Protein AF-A0A924BB67-F1 (afdb_monomer_lite)

Sequence (64 aa):
MMPGSIGGLELAEVARERCPWLRVILTSGCSDSDLPAKLSQGKADTFVLKPYSLADLSRAFATI

Secondary structure (DSSP, 8-state):
--SSS--HHHHHHHHHHH-TT---EEEE-TT-TTHHHHHTTSTT-EEEESS--HHHHHHHHH--

Radius of gyration: 12.05 Å; chains: 1; bou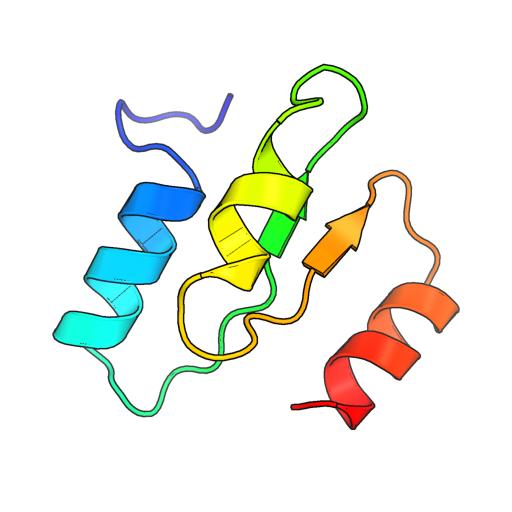nding box: 26×31×26 Å

Foldseek 3Di:
DPPDPDDPVNVVVVCCVVPVPDQDEAEDEPVCVCVVVVCVPDDDRHYDYPPDDPVSVVVSVVVD

Structure (mmCIF, N/CA/C/O backbone):
data_AF-A0A924BB67-F1
#
_entry.id   AF-A0A924BB67-F1
#
loop_
_atom_site.group_PDB
_atom_site.id
_atom_site.type_symbol
_atom_site.label_atom_id
_atom_site.label_alt_id
_atom_site.label_comp_id
_atom_site.label_asym_id
_atom_site.label_entity_id
_atom_site.label_seq_id
_atom_site.pdbx_PDB_ins_code
_atom_site.Cartn_x
_atom_site.Cartn_y
_atom_site.Cartn_z
_atom_site.occupancy
_atom_site.B_iso_or_equiv
_atom_site.auth_seq_id
_atom_site.auth_comp_id
_atom_site.auth_asym_id
_atom_site.auth_atom_id
_atom_site.pdbx_PDB_model_num
ATOM 1 N N . MET A 1 1 ? 6.221 15.975 -4.642 1.00 51.91 1 MET A N 1
ATOM 2 C CA . MET A 1 1 ? 5.330 16.958 -3.993 1.00 51.91 1 MET A CA 1
ATOM 3 C C . MET A 1 1 ? 3.903 16.684 -4.440 1.00 51.91 1 MET A C 1
ATOM 5 O O . MET A 1 1 ? 3.647 16.743 -5.636 1.00 51.91 1 MET A O 1
ATOM 9 N N . MET A 1 2 ? 3.017 16.305 -3.515 1.00 56.06 2 MET A N 1
ATOM 10 C CA . MET A 1 2 ? 1.570 16.308 -3.769 1.00 56.06 2 MET A CA 1
ATOM 11 C C . MET A 1 2 ? 1.071 17.764 -3.700 1.00 56.06 2 MET A C 1
ATOM 13 O O . MET A 1 2 ? 1.626 18.534 -2.918 1.00 56.06 2 MET A O 1
ATOM 17 N N . PRO A 1 3 ? 0.068 18.180 -4.491 1.00 51.09 3 PRO A N 1
ATOM 18 C CA . PRO A 1 3 ? -0.597 19.464 -4.283 1.00 51.09 3 PRO A CA 1
ATOM 19 C C . PRO A 1 3 ? -1.365 19.422 -2.954 1.00 51.09 3 PRO A C 1
ATOM 21 O O . PRO A 1 3 ? -2.225 18.563 -2.767 1.00 51.09 3 PRO A O 1
ATOM 24 N N . GLY A 1 4 ? -1.041 20.330 -2.035 1.00 64.88 4 GLY A N 1
ATOM 25 C CA . GLY A 1 4 ? -1.527 20.313 -0.652 1.00 64.88 4 GLY A CA 1
ATOM 26 C C . GLY A 1 4 ? -0.372 20.124 0.330 1.00 64.88 4 GLY A C 1
ATOM 27 O O . GLY A 1 4 ? 0.581 19.408 0.053 1.00 64.88 4 GLY A O 1
ATOM 28 N N . SER A 1 5 ? -0.430 20.803 1.472 1.00 71.56 5 SER A N 1
ATOM 29 C CA . SER A 1 5 ? 0.658 20.875 2.46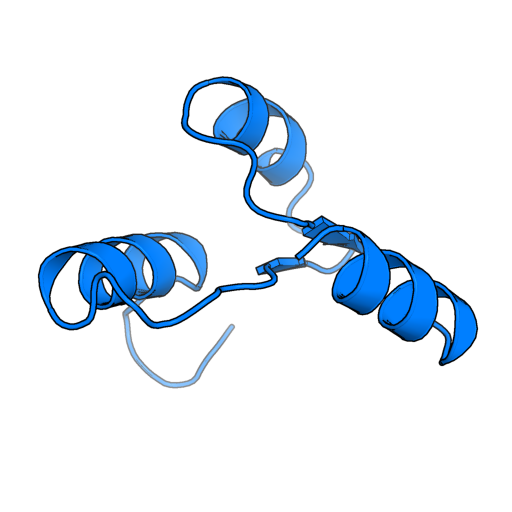0 1.00 71.56 5 SER A CA 1
ATOM 30 C C . SER A 1 5 ? 0.958 19.562 3.197 1.00 71.56 5 SER A C 1
ATOM 32 O O . SER A 1 5 ? 1.860 19.548 4.026 1.00 71.56 5 SER A O 1
ATOM 34 N N . ILE A 1 6 ? 0.211 18.486 2.928 1.00 78.81 6 ILE A N 1
ATOM 35 C CA . ILE A 1 6 ? 0.321 17.206 3.633 1.00 78.81 6 ILE A CA 1
ATOM 36 C C . ILE A 1 6 ? 1.266 16.242 2.904 1.00 78.81 6 ILE A C 1
ATOM 38 O O . ILE A 1 6 ? 1.150 16.007 1.696 1.00 78.81 6 ILE A O 1
ATOM 42 N N . GLY A 1 7 ? 2.213 15.669 3.646 1.00 80.25 7 GLY A N 1
ATOM 43 C CA . GLY A 1 7 ? 3.118 14.638 3.137 1.00 80.25 7 GLY A CA 1
ATOM 44 C C . GLY A 1 7 ? 2.427 13.279 2.979 1.00 80.25 7 GLY A C 1
ATOM 45 O O . GLY A 1 7 ? 1.442 12.984 3.649 1.00 80.25 7 GLY A O 1
ATOM 46 N N . GLY A 1 8 ? 2.963 12.404 2.120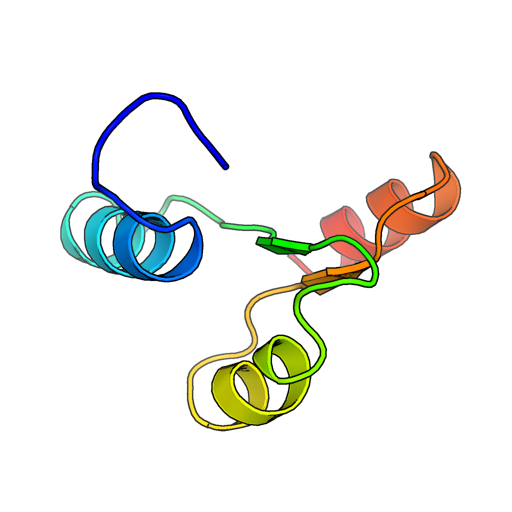 1.00 80.44 8 GLY A N 1
ATOM 47 C CA . GLY A 1 8 ? 2.389 11.064 1.911 1.00 80.44 8 GLY A CA 1
ATOM 48 C C . GLY A 1 8 ? 2.385 10.186 3.170 1.00 80.44 8 GLY A C 1
ATOM 49 O O . GLY A 1 8 ? 1.461 9.400 3.357 1.00 80.44 8 GLY A O 1
ATOM 50 N N . LEU A 1 9 ? 3.386 10.348 4.043 1.00 81.44 9 LEU A N 1
ATOM 51 C CA . LEU A 1 9 ? 3.464 9.640 5.325 1.00 81.44 9 LEU A CA 1
ATOM 52 C C . LEU A 1 9 ? 2.396 10.132 6.311 1.00 81.44 9 LEU A C 1
ATOM 54 O O . LEU A 1 9 ? 1.647 9.329 6.852 1.00 81.44 9 LEU A O 1
ATOM 58 N N . GLU A 1 10 ? 2.274 11.450 6.468 1.00 83.94 10 GLU A N 1
ATOM 59 C CA . GLU A 1 10 ? 1.266 12.083 7.328 1.00 83.94 10 GLU A CA 1
ATOM 60 C C . GLU A 1 10 ? -0.159 11.725 6.873 1.00 83.94 10 GLU A C 1
ATOM 62 O O . GLU A 1 10 ? -1.027 11.399 7.680 1.00 83.94 10 GLU A O 1
ATOM 67 N N . LEU A 1 11 ? -0.399 11.670 5.559 1.00 86.44 11 LEU A N 1
ATOM 68 C CA . LEU A 1 11 ? -1.678 11.210 5.021 1.00 86.44 11 LEU A CA 1
ATOM 69 C C . LEU A 1 11 ? -1.968 9.739 5.365 1.00 86.44 11 LEU A C 1
ATOM 71 O O . LEU A 1 11 ? -3.117 9.393 5.641 1.00 86.44 11 LEU A O 1
ATOM 75 N N . ALA A 1 12 ? -0.954 8.871 5.350 1.00 86.12 12 ALA A N 1
ATOM 76 C CA . ALA A 1 12 ? -1.114 7.466 5.720 1.00 86.12 12 ALA A CA 1
ATOM 77 C C . ALA A 1 12 ? -1.442 7.296 7.211 1.00 86.12 12 ALA A C 1
ATOM 79 O O . ALA A 1 12 ? -2.253 6.439 7.565 1.00 86.12 12 ALA A O 1
ATOM 80 N N . GLU A 1 13 ? -0.868 8.128 8.081 1.00 86.31 13 GLU A N 1
ATOM 81 C CA . GLU A 1 13 ? -1.211 8.171 9.507 1.00 86.31 13 GLU A CA 1
ATOM 82 C C . GLU A 1 13 ? -2.671 8.592 9.708 1.00 86.31 13 GLU A C 1
ATOM 84 O O . GLU A 1 13 ? -3.443 7.854 10.323 1.00 86.31 13 GLU A O 1
ATOM 89 N N . VAL A 1 14 ? -3.094 9.692 9.078 1.00 88.94 14 VAL A N 1
ATOM 90 C CA . VAL A 1 14 ? -4.491 10.157 9.121 1.00 88.94 14 VAL A CA 1
ATOM 91 C C . VAL A 1 14 ? -5.458 9.096 8.583 1.00 88.94 14 VAL A C 1
ATOM 93 O O . VAL A 1 14 ? -6.537 8.891 9.144 1.00 88.94 14 VAL A O 1
ATOM 96 N N . ALA A 1 15 ? -5.089 8.399 7.506 1.00 89.25 15 ALA A N 1
ATOM 97 C CA . ALA A 1 15 ? -5.889 7.312 6.952 1.00 89.25 15 ALA A CA 1
ATOM 98 C C . ALA A 1 15 ? -6.053 6.159 7.951 1.00 89.25 15 ALA A C 1
ATOM 100 O O . ALA A 1 15 ? -7.149 5.619 8.075 1.00 89.25 15 ALA A O 1
ATOM 101 N N . ARG A 1 16 ? -5.003 5.821 8.704 1.00 86.50 16 ARG A N 1
ATOM 102 C CA . ARG A 1 16 ? -5.027 4.762 9.723 1.00 86.50 16 ARG A CA 1
ATOM 103 C C . ARG A 1 16 ? -5.918 5.114 10.908 1.00 86.50 16 ARG A C 1
ATOM 105 O O . ARG A 1 16 ? -6.602 4.240 11.433 1.00 86.50 16 ARG A O 1
ATOM 112 N N . GLU A 1 17 ? 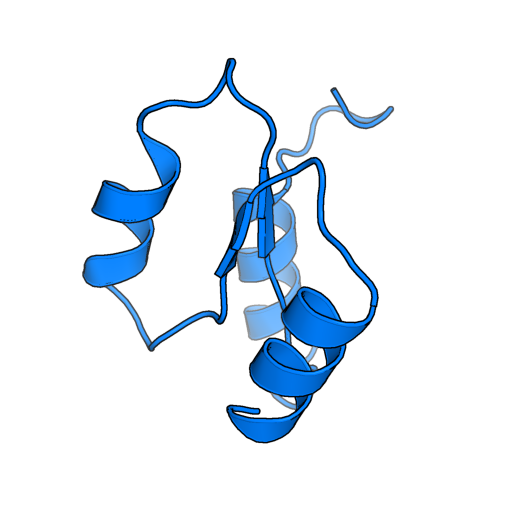-5.917 6.381 11.313 1.00 89.94 17 GLU A N 1
ATOM 113 C CA . GLU A 1 17 ? -6.763 6.880 12.400 1.00 89.94 17 GLU A CA 1
ATOM 114 C C . GLU A 1 17 ? -8.239 6.934 11.997 1.00 89.94 17 GLU A C 1
ATOM 116 O O . GLU A 1 17 ? -9.110 6.507 12.753 1.00 89.94 17 GLU A O 1
ATOM 121 N N . ARG A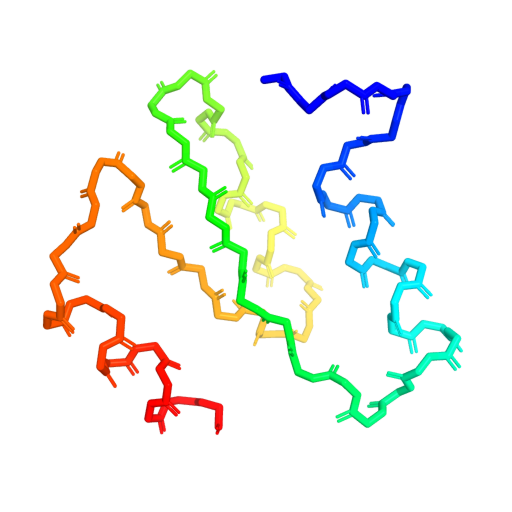 1 18 ? -8.532 7.445 10.795 1.00 93.69 18 ARG A N 1
ATOM 122 C CA . ARG A 1 18 ? -9.912 7.668 10.333 1.00 93.69 18 ARG A CA 1
ATOM 123 C C . ARG A 1 18 ? -10.555 6.431 9.716 1.00 93.69 18 ARG A C 1
ATOM 125 O O . ARG A 1 18 ? -11.760 6.236 9.850 1.00 93.69 18 ARG A O 1
ATOM 132 N N . CYS A 1 19 ? -9.760 5.603 9.048 1.00 92.25 19 CYS A N 1
ATOM 133 C CA . CYS A 1 19 ? -10.200 4.411 8.333 1.00 92.25 19 CYS A CA 1
ATOM 134 C C . CYS A 1 19 ? -9.267 3.224 8.650 1.00 92.25 19 CYS A C 1
ATOM 136 O O . CYS A 1 19 ? -8.499 2.813 7.783 1.00 92.25 19 CYS A O 1
ATOM 138 N N . PRO A 1 20 ? -9.344 2.607 9.847 1.00 87.62 20 PRO A N 1
ATOM 139 C CA . PRO A 1 20 ? -8.424 1.530 10.246 1.00 87.62 20 PRO A CA 1
ATOM 140 C C . PRO A 1 20 ? -8.447 0.280 9.348 1.00 87.62 20 PRO A C 1
ATOM 142 O O . PRO A 1 20 ? -7.526 -0.532 9.386 1.00 87.62 20 PRO A O 1
ATOM 145 N N . TRP A 1 21 ? -9.508 0.107 8.556 1.00 87.56 21 TRP A N 1
ATOM 146 C CA . TRP A 1 21 ? -9.673 -0.971 7.576 1.00 87.56 21 TRP A CA 1
ATOM 147 C C . TRP A 1 21 ? -9.009 -0.668 6.225 1.00 87.56 21 TRP A C 1
ATOM 149 O O . TRP A 1 21 ? -8.860 -1.569 5.398 1.00 87.56 21 TRP A O 1
ATOM 159 N N . LEU A 1 22 ? -8.627 0.588 5.973 1.00 88.62 22 LEU A N 1
ATOM 160 C CA . LEU A 1 22 ? -7.995 0.994 4.728 1.00 88.62 22 LEU A CA 1
ATOM 161 C C . LEU A 1 22 ? -6.520 0.596 4.744 1.00 88.62 22 LEU A C 1
ATOM 163 O O . LEU A 1 22 ? -5.738 1.013 5.596 1.00 88.62 22 LEU A O 1
ATOM 167 N N . ARG A 1 23 ? -6.141 -0.210 3.758 1.00 88.00 23 ARG A N 1
ATOM 168 C CA . ARG A 1 23 ? -4.772 -0.692 3.585 1.00 88.00 23 ARG A CA 1
ATOM 169 C C . ARG A 1 23 ? -3.994 0.311 2.757 1.00 88.00 23 ARG A C 1
ATOM 171 O O . ARG A 1 23 ? -4.476 0.746 1.712 1.00 88.00 23 ARG A O 1
ATOM 178 N N . VAL A 1 24 ? -2.798 0.661 3.211 1.00 86.62 24 VAL A N 1
ATOM 179 C CA . VAL A 1 24 ? -1.982 1.696 2.576 1.00 86.62 24 VAL A CA 1
ATOM 180 C C . VAL A 1 24 ? -0.687 1.083 2.057 1.00 86.62 24 VAL A C 1
ATOM 182 O O . VAL A 1 24 ? 0.029 0.407 2.791 1.00 86.62 24 VAL A O 1
ATOM 185 N N . ILE A 1 25 ? -0.395 1.340 0.781 1.00 88.38 25 ILE A N 1
ATOM 186 C CA . ILE A 1 25 ? 0.907 1.076 0.165 1.00 88.38 25 ILE A CA 1
ATOM 187 C C . ILE A 1 25 ? 1.570 2.429 -0.078 1.00 88.38 25 ILE A C 1
ATOM 189 O O . ILE A 1 25 ? 1.034 3.275 -0.800 1.00 88.38 25 ILE A O 1
ATOM 193 N N . LEU A 1 26 ? 2.738 2.640 0.519 1.00 86.25 26 LEU A N 1
ATOM 194 C CA . LEU A 1 26 ? 3.506 3.867 0.351 1.00 86.25 26 LEU A CA 1
ATOM 195 C C . LEU A 1 26 ? 4.415 3.767 -0.868 1.00 86.25 26 LEU A C 1
ATOM 197 O O . LEU A 1 26 ? 5.002 2.724 -1.143 1.00 86.25 26 LEU A O 1
ATOM 201 N N . THR A 1 27 ? 4.564 4.874 -1.597 1.00 86.38 27 THR A N 1
ATOM 202 C CA . THR A 1 27 ? 5.477 4.932 -2.743 1.00 86.38 27 THR A CA 1
ATOM 203 C C . THR A 1 27 ? 6.307 6.207 -2.716 1.00 86.38 27 THR A C 1
ATOM 205 O O . THR A 1 27 ? 5.751 7.297 -2.577 1.00 86.38 27 THR A O 1
ATOM 208 N N . SER A 1 28 ? 7.627 6.092 -2.879 1.00 78.88 28 SER A N 1
ATOM 209 C CA . SER A 1 28 ? 8.534 7.249 -2.941 1.00 78.88 28 SER A CA 1
ATOM 210 C C . SER A 1 28 ? 9.495 7.160 -4.122 1.00 78.88 28 SER A C 1
ATOM 212 O O . SER A 1 28 ? 9.806 6.067 -4.584 1.00 78.88 28 SER A O 1
ATOM 214 N N . GLY A 1 29 ? 9.937 8.312 -4.627 1.00 73.06 29 GLY A N 1
ATOM 215 C CA . GLY A 1 29 ? 10.991 8.428 -5.637 1.00 73.06 29 GLY A CA 1
ATOM 216 C C . GLY A 1 29 ? 12.338 8.795 -5.011 1.00 73.06 29 GLY A C 1
ATOM 217 O O . GLY A 1 29 ? 12.402 9.230 -3.866 1.00 73.06 29 GLY A O 1
ATOM 218 N N . CYS A 1 30 ? 13.411 8.651 -5.788 1.00 53.81 30 CYS A N 1
ATOM 219 C CA . CYS A 1 30 ? 14.821 8.708 -5.368 1.00 53.81 30 CYS A CA 1
ATOM 220 C C . CYS A 1 30 ? 15.320 10.017 -4.695 1.00 53.81 30 CYS A C 1
ATOM 222 O O . CYS A 1 30 ? 16.505 10.125 -4.403 1.00 53.81 30 CYS A O 1
ATOM 224 N N . SER A 1 31 ? 14.469 11.012 -4.434 1.00 54.19 31 SER A N 1
ATOM 225 C CA . SER A 1 31 ? 14.850 12.220 -3.676 1.00 54.19 31 SER A CA 1
ATOM 226 C C . SER A 1 31 ? 14.552 12.122 -2.176 1.00 54.19 31 SER A C 1
ATOM 228 O O . SER A 1 31 ? 14.995 12.969 -1.412 1.00 54.19 31 SER A O 1
ATOM 230 N N . ASP A 1 32 ? 13.829 11.088 -1.753 1.00 55.03 32 ASP A N 1
ATOM 231 C CA . ASP A 1 32 ? 13.357 10.899 -0.381 1.00 55.03 32 ASP A CA 1
ATOM 232 C C . ASP A 1 32 ? 14.043 9.658 0.220 1.00 55.03 32 ASP A C 1
ATOM 234 O O . ASP A 1 32 ? 13.452 8.589 0.395 1.00 55.03 32 ASP A O 1
ATOM 238 N N . SER A 1 33 ? 15.354 9.783 0.444 1.00 52.56 33 SER A N 1
ATOM 239 C CA . SER A 1 33 ? 16.254 8.669 0.785 1.00 52.56 33 SER A CA 1
ATOM 240 C C . SER A 1 33 ? 16.079 8.119 2.214 1.00 52.56 33 SER A C 1
ATOM 242 O O . SER A 1 33 ? 16.641 7.072 2.526 1.00 52.56 33 SER A O 1
ATOM 244 N N . ASP A 1 34 ? 15.264 8.769 3.055 1.00 55.50 34 ASP A N 1
ATOM 245 C CA . ASP A 1 34 ? 15.102 8.445 4.485 1.00 55.50 34 ASP A CA 1
ATOM 246 C C . ASP A 1 34 ? 13.773 7.751 4.841 1.00 55.50 34 ASP A C 1
ATOM 248 O O . ASP A 1 34 ? 13.557 7.344 5.987 1.00 55.50 34 ASP A O 1
ATOM 252 N N . LEU A 1 35 ? 12.857 7.586 3.880 1.00 60.50 35 LEU A N 1
ATOM 253 C CA . LEU A 1 35 ? 11.555 6.951 4.132 1.00 60.50 35 LEU A CA 1
ATOM 254 C C . LEU A 1 35 ? 11.629 5.475 4.576 1.00 60.50 35 LEU A C 1
ATOM 256 O O . LEU A 1 35 ? 10.903 5.120 5.508 1.00 60.50 35 LEU A O 1
ATOM 260 N N . PRO A 1 36 ? 12.481 4.606 3.993 1.00 58.06 36 PRO A N 1
ATOM 261 C CA . PRO A 1 36 ? 12.519 3.188 4.368 1.00 58.06 36 PRO A CA 1
ATOM 262 C C . PRO A 1 36 ? 12.896 2.962 5.841 1.00 58.06 36 PRO A C 1
ATOM 264 O O . PRO A 1 36 ? 12.371 2.060 6.496 1.00 58.06 36 PRO A O 1
ATOM 267 N N . ALA A 1 37 ? 13.781 3.809 6.379 1.00 54.97 37 ALA A N 1
ATOM 268 C CA . ALA A 1 37 ? 14.249 3.718 7.759 1.00 54.97 37 ALA A CA 1
ATOM 269 C C . ALA A 1 37 ? 13.152 4.091 8.770 1.00 54.97 37 ALA A C 1
ATOM 271 O O . ALA A 1 37 ? 13.020 3.435 9.803 1.00 54.97 37 ALA A O 1
ATOM 272 N N . LYS A 1 38 ? 12.315 5.091 8.454 1.00 53.75 38 LYS A N 1
ATOM 273 C CA . LYS A 1 38 ? 11.194 5.513 9.314 1.00 53.75 38 LYS A CA 1
ATOM 274 C C . LYS A 1 38 ? 10.044 4.501 9.347 1.00 53.75 38 LYS A C 1
ATOM 276 O O . LYS A 1 38 ? 9.419 4.329 10.388 1.00 53.75 38 LYS A O 1
ATOM 281 N N . LEU A 1 39 ? 9.800 3.788 8.245 1.00 58.62 39 LEU A N 1
ATOM 282 C CA . LEU A 1 39 ? 8.722 2.789 8.144 1.00 58.62 39 LEU A CA 1
ATOM 283 C C . LEU A 1 39 ? 9.001 1.498 8.921 1.00 58.62 39 LEU A C 1
ATOM 285 O O . LEU A 1 39 ? 8.075 0.800 9.323 1.00 58.62 39 LEU A O 1
ATOM 289 N N . SER A 1 40 ? 10.271 1.195 9.195 1.00 51.12 40 SER A N 1
ATOM 290 C CA . SER A 1 40 ? 10.654 -0.013 9.937 1.00 51.12 40 SER A CA 1
ATOM 291 C C . SER A 1 40 ? 10.286 0.041 11.429 1.00 51.12 40 SER A C 1
ATOM 293 O O . SER A 1 40 ? 10.341 -0.985 12.103 1.00 51.12 40 SER A O 1
ATOM 295 N N . GLN A 1 41 ? 9.897 1.207 11.964 1.00 51.56 41 GLN A N 1
ATOM 296 C CA . GLN A 1 41 ? 9.598 1.377 13.393 1.00 51.56 41 GLN A CA 1
ATOM 297 C C . GLN A 1 41 ? 8.109 1.255 13.764 1.00 51.56 41 GLN A C 1
ATOM 299 O O . GLN A 1 41 ? 7.786 1.239 14.950 1.00 51.56 41 GLN A O 1
ATOM 304 N N . GLY A 1 42 ? 7.195 1.099 12.800 1.00 48.72 42 GLY A N 1
ATOM 305 C CA . GLY A 1 42 ? 5.766 0.960 13.087 1.00 48.72 42 GLY A CA 1
ATOM 306 C C . GLY A 1 42 ? 5.036 0.165 12.011 1.00 48.72 42 GLY A C 1
ATOM 307 O O . GLY A 1 42 ? 5.091 0.529 10.848 1.00 48.72 42 GLY A O 1
ATOM 308 N N . LYS A 1 43 ? 4.375 -0.930 12.421 1.00 53.59 43 LYS A N 1
ATOM 309 C CA . LYS A 1 43 ? 3.436 -1.769 11.642 1.00 53.59 43 LYS A CA 1
ATOM 310 C C . LYS A 1 43 ? 3.632 -1.722 10.116 1.00 53.59 43 LYS A C 1
ATOM 312 O O . LYS A 1 43 ? 2.893 -1.020 9.446 1.00 53.59 43 LYS A O 1
ATOM 317 N N . ALA A 1 44 ? 4.580 -2.526 9.626 1.00 54.62 44 ALA A N 1
ATOM 318 C CA . ALA A 1 44 ? 4.765 -3.015 8.252 1.00 54.62 44 ALA A CA 1
ATOM 319 C C . ALA A 1 44 ? 3.878 -2.376 7.160 1.00 54.62 44 ALA A C 1
ATOM 321 O O . ALA A 1 44 ? 3.066 -3.057 6.530 1.00 54.62 44 ALA A O 1
ATOM 322 N N . ASP A 1 45 ? 4.035 -1.078 6.909 1.00 64.31 45 ASP A N 1
ATOM 323 C CA . ASP A 1 45 ? 3.445 -0.478 5.721 1.00 64.31 45 ASP A CA 1
ATOM 324 C C . ASP A 1 45 ? 4.212 -1.014 4.513 1.00 64.31 45 ASP A C 1
ATOM 326 O O . ASP A 1 45 ? 5.446 -0.998 4.468 1.00 64.31 45 ASP A O 1
ATOM 330 N N . THR A 1 46 ? 3.481 -1.532 3.528 1.00 79.25 46 THR A N 1
ATOM 331 C CA . THR A 1 46 ? 4.114 -2.032 2.311 1.00 79.25 46 THR A CA 1
ATOM 332 C C . THR A 1 46 ? 4.617 -0.838 1.509 1.00 79.25 46 THR A C 1
ATOM 334 O O . THR A 1 46 ? 3.853 0.073 1.192 1.00 79.25 46 THR A O 1
ATOM 337 N N . PHE A 1 47 ? 5.909 -0.828 1.193 1.00 83.81 47 PHE A N 1
ATOM 338 C CA . PHE A 1 47 ? 6.554 0.266 0.476 1.00 83.81 47 PHE A CA 1
ATOM 339 C C . PHE A 1 47 ? 7.027 -0.184 -0.907 1.00 83.81 47 PHE A C 1
ATOM 341 O O . PHE A 1 47 ? 7.652 -1.234 -1.043 1.00 83.81 47 PHE A O 1
ATOM 348 N N . VAL A 1 48 ? 6.770 0.637 -1.928 1.00 86.75 48 VAL A N 1
ATOM 349 C CA . VAL A 1 48 ? 7.213 0.396 -3.307 1.00 86.75 48 VAL A CA 1
ATOM 350 C C . VAL A 1 48 ? 7.966 1.614 -3.840 1.00 86.75 48 VAL A C 1
ATOM 352 O O . VAL A 1 48 ? 7.421 2.714 -3.948 1.00 86.75 48 VAL A O 1
ATOM 355 N N . LEU A 1 49 ? 9.233 1.417 -4.204 1.00 85.62 49 LEU A N 1
ATOM 356 C CA . LEU A 1 49 ? 10.076 2.472 -4.762 1.00 85.62 49 LEU A CA 1
ATOM 357 C C . LEU A 1 49 ? 9.651 2.811 -6.198 1.00 85.62 49 LEU A C 1
ATOM 359 O O . LEU A 1 49 ? 9.384 1.927 -7.006 1.00 85.62 49 LEU A O 1
ATOM 363 N N . LYS A 1 50 ? 9.615 4.102 -6.529 1.00 85.56 50 LYS A N 1
ATOM 364 C CA . LYS A 1 50 ? 9.430 4.599 -7.895 1.00 85.56 50 LYS A CA 1
ATOM 365 C C . LYS A 1 50 ? 10.785 4.722 -8.617 1.00 85.56 50 LYS A C 1
ATOM 367 O O . LYS A 1 50 ? 11.737 5.204 -8.001 1.00 85.56 50 LYS A O 1
ATOM 372 N N . PRO A 1 51 ? 10.850 4.427 -9.929 1.00 89.94 51 PRO A N 1
ATOM 373 C CA . PRO A 1 51 ? 9.762 3.903 -10.756 1.00 89.94 51 PRO A CA 1
ATOM 374 C C . PRO A 1 51 ? 9.503 2.420 -10.458 1.00 89.94 51 PRO A C 1
ATOM 376 O O . PRO A 1 51 ? 10.443 1.653 -10.283 1.00 89.94 51 PRO A O 1
ATOM 379 N N . TYR A 1 52 ? 8.230 2.029 -10.423 1.00 87.75 52 TYR A N 1
ATOM 380 C CA . TYR A 1 52 ? 7.825 0.644 -10.188 1.00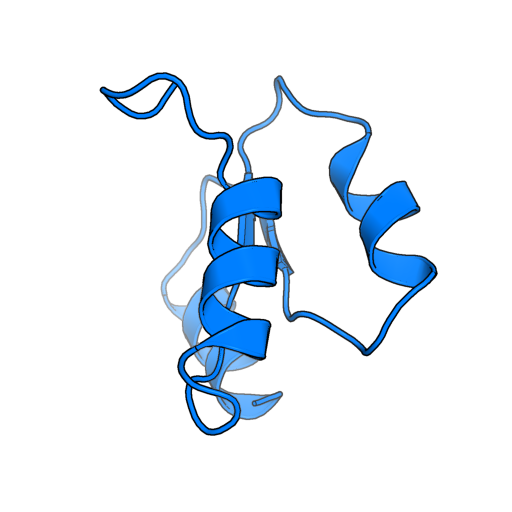 87.75 52 TYR A CA 1
ATOM 381 C C . TYR A 1 52 ? 7.228 0.009 -11.437 1.00 87.75 52 TYR A C 1
ATOM 383 O O . TYR A 1 52 ? 6.600 0.673 -12.265 1.00 87.75 52 TYR A O 1
ATOM 391 N N . SER A 1 53 ? 7.400 -1.302 -11.539 1.00 91.81 53 SER A N 1
ATOM 392 C CA . SER A 1 53 ? 6.746 -2.150 -12.526 1.00 91.81 53 SER A CA 1
ATOM 393 C C . SER A 1 53 ? 5.415 -2.700 -12.005 1.00 91.81 53 SER A C 1
ATOM 395 O O . SER A 1 53 ? 5.108 -2.668 -10.811 1.00 91.81 53 SER A O 1
ATOM 397 N N . LEU A 1 54 ? 4.628 -3.288 -12.907 1.00 93.31 54 LEU A N 1
ATOM 398 C CA . LEU A 1 54 ? 3.397 -3.991 -12.540 1.00 93.31 54 LEU A CA 1
ATOM 399 C C . LEU A 1 54 ? 3.675 -5.216 -11.645 1.00 93.31 54 LEU A C 1
ATOM 401 O O . LEU A 1 54 ? 2.862 -5.556 -10.786 1.00 93.31 54 LEU A O 1
ATOM 405 N N . ALA A 1 55 ? 4.850 -5.838 -11.789 1.00 92.75 55 ALA A N 1
ATOM 406 C CA . ALA A 1 55 ? 5.288 -6.932 -10.927 1.00 92.75 55 ALA A CA 1
ATOM 407 C C . ALA A 1 55 ? 5.605 -6.453 -9.499 1.00 92.75 55 ALA A C 1
ATOM 409 O O . ALA A 1 55 ? 5.276 -7.146 -8.538 1.00 92.75 55 ALA A O 1
ATOM 410 N N . ASP A 1 56 ? 6.188 -5.260 -9.345 1.00 89.75 56 ASP A N 1
ATOM 411 C CA . ASP A 1 56 ? 6.438 -4.658 -8.027 1.00 89.75 56 ASP A CA 1
ATOM 412 C C . ASP A 1 56 ? 5.133 -4.403 -7.277 1.00 89.75 56 ASP A C 1
ATOM 414 O O . ASP A 1 56 ? 5.002 -4.779 -6.113 1.00 89.75 56 ASP A O 1
ATOM 418 N N . LEU A 1 57 ? 4.137 -3.848 -7.972 1.00 89.88 57 LEU A N 1
ATOM 419 C CA . LEU A 1 57 ? 2.805 -3.647 -7.408 1.00 89.88 57 LEU A CA 1
ATOM 420 C C . LEU A 1 57 ? 2.129 -4.975 -7.065 1.00 89.88 57 LEU A C 1
ATOM 422 O O . LEU A 1 57 ? 1.579 -5.110 -5.980 1.00 89.88 57 LEU A O 1
ATOM 426 N N . SER A 1 58 ? 2.207 -5.973 -7.949 1.00 92.12 58 SER A N 1
ATOM 427 C CA . SER A 1 58 ? 1.610 -7.295 -7.704 1.00 92.12 58 SER A CA 1
ATOM 428 C C . SER A 1 58 ? 2.160 -7.937 -6.427 1.00 92.12 58 SER A C 1
ATOM 430 O O . SER A 1 58 ? 1.398 -8.486 -5.635 1.00 92.12 58 SER A O 1
ATOM 432 N N . ARG A 1 59 ? 3.473 -7.817 -6.185 1.00 89.19 59 ARG A N 1
ATOM 433 C CA . ARG A 1 59 ? 4.101 -8.274 -4.936 1.00 89.19 59 ARG A CA 1
ATOM 434 C C . ARG A 1 59 ? 3.596 -7.500 -3.725 1.00 89.19 59 ARG A C 1
ATOM 436 O O . ARG A 1 59 ? 3.281 -8.115 -2.714 1.00 89.19 59 ARG A O 1
ATOM 443 N N . ALA A 1 60 ? 3.486 -6.181 -3.842 1.00 87.69 60 ALA A N 1
ATOM 444 C CA . ALA A 1 60 ? 3.000 -5.330 -2.765 1.00 87.69 60 ALA A CA 1
ATOM 445 C C . ALA A 1 60 ? 1.539 -5.626 -2.389 1.00 87.69 60 ALA A C 1
ATOM 447 O O . ALA A 1 60 ? 1.196 -5.642 -1.214 1.00 87.69 60 ALA A O 1
ATOM 448 N N . PHE A 1 61 ? 0.681 -5.915 -3.371 1.00 87.69 61 PHE A N 1
ATOM 449 C CA . PHE A 1 61 ? -0.701 -6.321 -3.113 1.00 87.69 61 PHE A CA 1
ATOM 450 C C . PHE A 1 61 ? -0.808 -7.699 -2.456 1.00 87.69 61 PHE A C 1
ATOM 452 O O . PHE A 1 61 ? -1.738 -7.929 -1.697 1.00 87.69 61 PHE A O 1
ATOM 459 N N . ALA A 1 62 ? 0.133 -8.609 -2.712 1.00 87.25 62 ALA A N 1
ATOM 460 C CA . ALA A 1 62 ? 0.127 -9.935 -2.097 1.00 87.25 62 ALA A CA 1
ATOM 461 C C . ALA A 1 62 ? 0.548 -9.926 -0.615 1.00 87.25 62 ALA A C 1
ATOM 463 O O . ALA A 1 62 ? 0.222 -10.859 0.113 1.00 87.25 62 ALA A O 1
ATOM 464 N N . THR A 1 63 ? 1.286 -8.903 -0.168 1.00 77.69 63 THR A N 1
ATOM 465 C CA . THR A 1 63 ? 1.717 -8.751 1.236 1.00 77.69 63 THR A CA 1
ATOM 466 C C . THR A 1 63 ? 0.713 -8.003 2.094 1.00 77.69 63 THR A C 1
ATOM 468 O O . THR A 1 63 ? 0.859 -7.965 3.319 1.00 77.69 63 THR A O 1
ATOM 471 N N . ILE A 1 64 ? -0.286 -7.400 1.449 1.00 73.62 64 ILE A N 1
ATOM 472 C CA . ILE A 1 64 ? -1.445 -6.852 2.115 1.00 73.62 64 ILE A CA 1
ATOM 473 C C . ILE A 1 64 ? -2.599 -7.853 1.973 1.00 73.62 64 ILE A C 1
ATOM 475 O O . ILE A 1 64 ? -3.465 -7.695 1.100 1.00 73.62 64 ILE A O 1
#

pLDDT: mean 76.31, std 15.04, range [48.72, 93.69]